Protein AF-A0A831T2L5-F1 (afdb_monomer_lite)

Secondary structure (DSSP, 8-state):
-----EEEEEE-SSS-EEEEEEEEETTEEEEEEEE--TTS--EEEEEEEESSHHHHHHHHHHHHHHTT---S------PPP-

Structure (mmCIF, N/CA/C/O backbone):
data_AF-A0A831T2L5-F1
#
_entry.id   AF-A0A831T2L5-F1
#
loop_
_atom_site.group_PDB
_atom_site.id
_atom_site.type_symbol
_atom_site.label_atom_id
_atom_site.label_alt_id
_atom_site.label_comp_id
_atom_site.label_asym_id
_atom_site.label_entity_id
_atom_site.label_seq_id
_atom_site.pdbx_PDB_ins_code
_atom_site.Cartn_x
_atom_site.Cartn_y
_atom_site.Cartn_z
_atom_site.occupancy
_atom_site.B_iso_or_equiv
_atom_site.auth_seq_id
_atom_site.auth_comp_id
_atom_site.auth_asym_id
_atom_site.auth_atom_id
_atom_site.pdbx_PDB_model_num
ATOM 1 N N . MET A 1 1 ? -26.893 0.199 2.582 1.00 35.56 1 MET A N 1
ATOM 2 C CA . MET A 1 1 ? -25.859 0.071 1.533 1.00 35.56 1 MET A CA 1
ATOM 3 C C . MET A 1 1 ? -24.531 0.495 2.150 1.00 35.56 1 MET A C 1
ATOM 5 O O . MET A 1 1 ? -24.380 1.668 2.456 1.00 35.56 1 MET A O 1
ATOM 9 N N . LEU A 1 2 ? -23.634 -0.447 2.472 1.00 36.09 2 LEU A N 1
ATOM 10 C CA . LEU A 1 2 ? -22.321 -0.119 3.047 1.00 36.09 2 LEU A CA 1
ATOM 11 C C . LEU A 1 2 ? -21.448 0.449 1.922 1.00 36.09 2 LEU A C 1
ATOM 13 O O . LEU A 1 2 ? -20.923 -0.306 1.107 1.00 36.09 2 LEU A O 1
ATOM 17 N N . ILE A 1 3 ? -21.328 1.772 1.844 1.00 46.97 3 ILE A N 1
ATOM 18 C CA . ILE A 1 3 ? -20.289 2.401 1.029 1.00 46.97 3 ILE A CA 1
ATOM 19 C C . ILE A 1 3 ? -18.978 2.132 1.773 1.00 46.97 3 ILE A C 1
ATOM 21 O O . ILE A 1 3 ? -18.643 2.834 2.724 1.00 46.97 3 I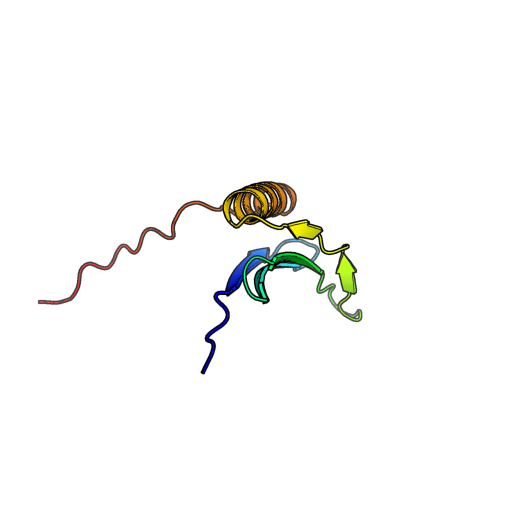LE A O 1
ATOM 25 N N . LEU A 1 4 ? -18.283 1.047 1.418 1.00 58.16 4 LEU A N 1
ATOM 26 C CA . LEU A 1 4 ? -16.944 0.779 1.937 1.00 58.16 4 LEU A CA 1
ATOM 27 C C . LEU A 1 4 ? -16.046 1.921 1.461 1.00 58.16 4 LEU A C 1
ATOM 29 O O . LEU A 1 4 ? -15.804 2.056 0.263 1.00 58.16 4 LEU A O 1
ATOM 33 N N . GLN A 1 5 ? -15.599 2.767 2.390 1.00 71.44 5 GLN A N 1
ATOM 34 C CA . GLN A 1 5 ? -14.675 3.847 2.069 1.00 71.44 5 GLN A CA 1
ATOM 35 C C . GLN A 1 5 ? -13.397 3.242 1.482 1.00 71.44 5 GLN A C 1
ATOM 37 O O . GLN A 1 5 ? -12.778 2.350 2.077 1.00 71.44 5 GLN A O 1
ATOM 42 N N . SER A 1 6 ? -13.026 3.719 0.296 1.00 82.56 6 SER A N 1
ATOM 43 C CA . SER A 1 6 ? -11.764 3.384 -0.344 1.00 82.56 6 SER A CA 1
ATOM 44 C C . SER A 1 6 ? -11.064 4.642 -0.821 1.00 82.56 6 SER A C 1
ATOM 46 O O . SER A 1 6 ? -11.669 5.462 -1.507 1.00 82.56 6 SER A O 1
ATOM 48 N N . GLU A 1 7 ? -9.782 4.748 -0.508 1.00 87.81 7 GLU A N 1
ATOM 49 C CA . GLU A 1 7 ? -8.878 5.747 -1.054 1.00 87.81 7 GLU A CA 1
ATOM 50 C C . GLU A 1 7 ? -7.981 5.072 -2.089 1.00 87.81 7 GLU A C 1
ATOM 52 O O . GLU A 1 7 ? -7.535 3.937 -1.907 1.00 87.81 7 GLU A O 1
ATOM 57 N N . THR A 1 8 ? -7.763 5.736 -3.218 1.00 88.75 8 THR A N 1
ATOM 58 C CA . THR A 1 8 ? -6.951 5.212 -4.316 1.00 88.75 8 THR A CA 1
ATOM 59 C C . THR A 1 8 ? -6.052 6.309 -4.845 1.00 88.75 8 THR A C 1
ATOM 61 O O . THR A 1 8 ? -6.508 7.426 -5.076 1.00 88.75 8 THR A O 1
ATOM 64 N N . LYS A 1 9 ? -4.784 5.974 -5.072 1.00 89.00 9 LYS A N 1
ATOM 65 C CA . LYS A 1 9 ? -3.815 6.862 -5.712 1.00 89.00 9 LYS A CA 1
ATOM 66 C C . LYS A 1 9 ? -3.074 6.109 -6.823 1.00 89.00 9 LYS A C 1
ATOM 68 O O . LYS A 1 9 ? -2.974 4.878 -6.791 1.00 89.00 9 LYS A O 1
ATOM 73 N N . PHE A 1 10 ? -2.596 6.848 -7.820 1.00 89.06 10 PHE A N 1
ATOM 74 C CA . PHE A 1 10 ? -1.961 6.310 -9.024 1.00 89.06 10 PHE A CA 1
ATOM 75 C C . PHE A 1 10 ? -0.547 6.868 -9.177 1.00 89.06 10 PHE A C 1
ATOM 77 O O . PHE A 1 10 ? -0.343 8.067 -9.009 1.00 89.06 10 PHE A O 1
ATOM 84 N N . ALA A 1 11 ? 0.402 6.007 -9.537 1.00 87.31 11 ALA A N 1
ATOM 85 C CA . ALA A 1 11 ? 1.745 6.389 -9.950 1.00 87.31 11 ALA A CA 1
ATOM 86 C C . ALA A 1 11 ? 1.902 6.108 -11.448 1.00 87.31 11 ALA A C 1
ATOM 88 O O . ALA A 1 11 ? 1.706 4.973 -11.879 1.00 87.31 11 ALA A O 1
ATOM 89 N N . ASN A 1 12 ? 2.299 7.113 -12.229 1.00 83.31 12 ASN A N 1
ATOM 90 C CA . ASN A 1 12 ? 2.459 7.009 -13.689 1.00 83.31 12 ASN A CA 1
ATOM 91 C C . ASN A 1 12 ? 3.920 6.761 -14.116 1.00 83.31 12 ASN A C 1
ATOM 93 O O . ASN A 1 12 ? 4.323 7.144 -15.211 1.00 83.31 12 ASN A O 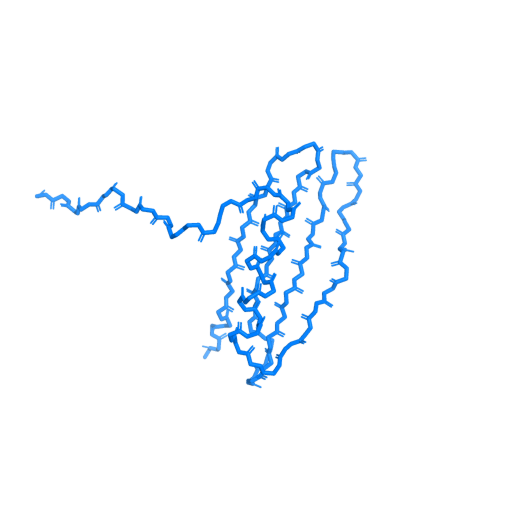1
ATOM 97 N N . GLY A 1 13 ? 4.739 6.177 -13.235 1.00 77.69 13 GLY A N 1
ATOM 98 C CA . GLY A 1 13 ? 6.149 5.891 -13.514 1.00 77.69 13 GLY A CA 1
ATOM 99 C C . GLY A 1 13 ? 6.357 4.766 -14.538 1.00 77.69 13 GLY A C 1
ATOM 100 O O . GLY A 1 13 ? 5.411 4.262 -15.137 1.00 77.69 13 GLY A O 1
ATOM 101 N N . ARG A 1 14 ? 7.614 4.317 -14.692 1.00 74.12 14 ARG A N 1
ATOM 102 C CA . ARG A 1 14 ? 8.019 3.231 -15.618 1.00 74.12 14 ARG A CA 1
ATOM 103 C C . ARG A 1 14 ? 7.139 1.977 -15.521 1.00 74.12 14 ARG A C 1
ATOM 105 O O . ARG A 1 14 ? 6.912 1.316 -16.528 1.00 74.12 14 ARG A O 1
ATOM 112 N N . TYR A 1 15 ? 6.657 1.670 -14.320 1.00 80.31 15 TYR A N 1
ATOM 113 C CA . TYR A 1 15 ? 5.610 0.683 -14.092 1.00 80.31 15 TYR A CA 1
ATOM 114 C C . TYR A 1 15 ? 4.406 1.396 -13.477 1.00 80.31 15 TYR A C 1
ATOM 116 O O . TYR A 1 15 ? 4.427 1.665 -12.269 1.00 80.31 15 TYR A O 1
ATOM 124 N N . PRO A 1 16 ? 3.377 1.726 -14.280 1.00 89.00 16 PRO A N 1
ATOM 125 C CA . PRO A 1 16 ? 2.158 2.316 -13.765 1.00 89.00 16 PRO A CA 1
ATOM 126 C C . PRO A 1 16 ? 1.612 1.476 -12.618 1.00 89.00 16 PRO A C 1
ATOM 128 O O . PRO A 1 16 ? 1.546 0.248 -12.695 1.00 89.00 16 PRO A O 1
ATOM 131 N N . SER A 1 17 ? 1.255 2.120 -11.518 1.00 90.00 17 SER A N 1
ATOM 132 C CA . SER A 1 17 ? 0.786 1.410 -10.337 1.00 90.00 17 SER A CA 1
ATOM 133 C C . SER A 1 17 ? -0.353 2.141 -9.660 1.00 90.00 17 SER A C 1
ATOM 135 O O . SER A 1 17 ? -0.541 3.347 -9.801 1.00 90.00 17 SER A O 1
ATOM 137 N N . ARG A 1 18 ? -1.167 1.368 -8.952 1.00 89.69 18 ARG A N 1
ATOM 138 C CA . ARG A 1 18 ? -2.314 1.851 -8.202 1.00 89.69 18 ARG A CA 1
ATOM 139 C C . ARG A 1 18 ? -2.222 1.315 -6.794 1.00 89.69 18 ARG A C 1
ATOM 141 O O . ARG A 1 18 ? -2.226 0.100 -6.600 1.00 89.69 18 ARG A O 1
ATOM 148 N N . ILE A 1 19 ? -2.210 2.209 -5.824 1.00 89.69 19 ILE A N 1
ATOM 149 C CA . ILE A 1 19 ? -2.332 1.851 -4.420 1.00 89.69 19 ILE A CA 1
ATOM 150 C C . ILE A 1 19 ? -3.757 2.114 -3.951 1.00 89.69 19 ILE A C 1
ATOM 152 O O . ILE A 1 19 ? -4.367 3.119 -4.312 1.00 89.69 19 ILE A O 1
ATOM 156 N N . VAL A 1 20 ? -4.296 1.190 -3.161 1.00 91.06 20 VAL A N 1
ATOM 157 C CA . VAL A 1 20 ? -5.652 1.274 -2.622 1.00 91.06 20 VAL A CA 1
ATOM 158 C C . VAL A 1 20 ? -5.612 1.029 -1.122 1.00 91.06 20 VAL A C 1
ATOM 160 O O . VAL A 1 20 ? -5.063 0.018 -0.687 1.00 91.06 20 VAL A O 1
ATOM 163 N N . LEU A 1 21 ? -6.248 1.906 -0.351 1.00 91.62 21 LEU A N 1
ATOM 164 C CA . LEU A 1 21 ? -6.684 1.670 1.022 1.00 91.62 21 LEU A CA 1
ATOM 165 C C . LEU A 1 21 ? -8.191 1.433 0.983 1.00 91.62 21 LEU A C 1
ATOM 167 O O . LEU A 1 21 ? -8.923 2.227 0.404 1.00 91.62 21 LEU A O 1
ATOM 171 N N . ARG A 1 22 ? -8.682 0.358 1.593 1.00 91.06 22 ARG A N 1
ATOM 172 C CA . ARG A 1 22 ? -10.123 0.094 1.677 1.00 91.06 22 ARG A CA 1
ATOM 173 C C . ARG A 1 22 ? -10.515 -0.489 3.017 1.00 91.06 22 ARG A C 1
ATOM 175 O O . ARG A 1 22 ? -9.767 -1.276 3.598 1.00 91.06 22 ARG A O 1
ATOM 182 N N . GLN A 1 23 ? -11.728 -0.191 3.456 1.00 90.62 23 GLN A N 1
ATOM 183 C CA . GLN A 1 23 ? -12.388 -1.007 4.464 1.00 90.62 23 GLN A CA 1
ATOM 184 C C . GLN A 1 23 ? -12.888 -2.307 3.815 1.00 90.62 23 GLN A C 1
ATOM 186 O O . GLN A 1 23 ? -13.462 -2.288 2.729 1.00 90.62 23 GLN A O 1
ATOM 191 N N . VAL A 1 24 ? -12.638 -3.451 4.450 1.00 88.62 24 VAL A N 1
ATOM 192 C CA . VAL A 1 24 ? -13.056 -4.779 3.962 1.00 88.62 24 VAL A CA 1
ATOM 193 C C . VAL A 1 24 ? -14.276 -5.274 4.733 1.00 88.62 24 VAL A C 1
ATOM 195 O O . VAL A 1 24 ? -15.198 -5.833 4.145 1.00 88.62 24 VAL A O 1
ATOM 198 N N . LYS A 1 25 ? -14.279 -5.071 6.054 1.00 86.75 25 LYS A N 1
ATOM 199 C CA . LYS A 1 25 ? -15.376 -5.381 6.983 1.00 86.75 25 LYS A CA 1
ATOM 200 C C . LYS A 1 25 ? -15.363 -4.360 8.124 1.00 86.75 25 LYS A C 1
ATOM 202 O O . LYS A 1 25 ? -14.454 -3.530 8.208 1.00 86.75 25 LYS A O 1
ATOM 207 N N . SER A 1 26 ? -16.345 -4.437 9.024 1.00 86.62 26 SER A N 1
ATOM 208 C CA . SER A 1 26 ? -16.300 -3.670 10.274 1.00 86.62 26 SER A CA 1
ATOM 209 C C . SER A 1 26 ? -14.964 -3.920 10.978 1.00 86.62 26 SER A C 1
ATOM 211 O O . SER A 1 26 ? -14.604 -5.070 11.216 1.00 86.62 26 SER A O 1
ATOM 213 N N . SER A 1 27 ? -14.218 -2.846 11.244 1.00 86.00 27 SER A N 1
ATOM 214 C CA . SER A 1 27 ? -12.903 -2.888 11.903 1.00 86.00 27 SER A CA 1
ATOM 215 C C . SER A 1 27 ? -11.808 -3.690 11.179 1.00 86.00 27 SER A C 1
ATOM 217 O O . SER A 1 27 ? -10.850 -4.120 11.814 1.00 86.00 27 SER A O 1
ATOM 219 N N . LEU A 1 28 ? -11.919 -3.893 9.861 1.00 91.31 28 LEU A N 1
ATOM 220 C CA . LEU A 1 28 ? -10.860 -4.502 9.055 1.00 91.31 28 LEU A CA 1
ATOM 221 C C . LEU A 1 28 ? -10.577 -3.654 7.820 1.00 91.31 28 LEU A C 1
ATOM 223 O O . LEU A 1 28 ? -11.462 -3.434 6.990 1.00 91.31 28 LEU A O 1
ATOM 227 N N . TYR A 1 29 ? -9.325 -3.244 7.679 1.00 92.75 29 TYR A N 1
ATOM 228 C CA . TYR A 1 29 ? -8.830 -2.414 6.588 1.00 92.75 29 TYR A CA 1
ATOM 229 C C . TYR A 1 29 ? -7.755 -3.166 5.818 1.00 92.75 29 TYR A C 1
ATOM 231 O O . TYR A 1 29 ? -7.047 -3.995 6.387 1.00 92.75 29 TYR A O 1
ATOM 239 N N . ALA A 1 30 ? -7.632 -2.882 4.528 1.00 92.31 30 ALA A N 1
ATOM 240 C CA . ALA A 1 30 ? -6.596 -3.459 3.691 1.00 92.31 30 ALA A CA 1
ATOM 241 C C . ALA A 1 30 ? -5.937 -2.400 2.818 1.00 92.31 30 ALA A C 1
ATOM 243 O O . ALA A 1 30 ? -6.628 -1.577 2.212 1.00 92.31 30 ALA A O 1
ATOM 244 N N . THR A 1 31 ? -4.617 -2.485 2.700 1.00 92.62 31 THR A N 1
ATOM 245 C CA . THR A 1 31 ? -3.841 -1.778 1.682 1.00 92.62 31 THR A CA 1
ATOM 246 C C . THR A 1 31 ? -3.321 -2.779 0.657 1.00 92.62 31 THR A C 1
ATOM 248 O O . THR A 1 31 ? -2.972 -3.903 1.010 1.00 92.62 31 THR A O 1
ATOM 251 N N . HIS A 1 32 ? -3.294 -2.417 -0.624 1.00 92.00 32 HIS A N 1
ATOM 252 C CA . HIS A 1 32 ? -2.651 -3.227 -1.663 1.00 92.00 32 HIS A CA 1
ATOM 253 C C . HIS A 1 32 ? -2.131 -2.352 -2.799 1.00 92.00 32 HIS A C 1
ATOM 255 O O . HIS A 1 32 ? -2.683 -1.282 -3.064 1.00 92.00 32 HIS A O 1
ATOM 261 N N . ILE A 1 33 ? -1.095 -2.834 -3.486 1.00 90.50 33 ILE A N 1
ATOM 262 C CA . ILE A 1 33 ? -0.545 -2.206 -4.688 1.00 90.50 33 ILE A CA 1
ATOM 263 C C . ILE A 1 33 ? -0.841 -3.118 -5.874 1.00 90.50 33 ILE A C 1
ATOM 265 O O . ILE A 1 33 ? -0.550 -4.313 -5.846 1.00 90.50 33 ILE A O 1
ATOM 269 N N . LYS A 1 34 ? -1.419 -2.552 -6.928 1.00 90.56 34 LYS A N 1
ATOM 270 C CA . LYS A 1 34 ? -1.582 -3.190 -8.231 1.00 90.56 34 LYS A CA 1
ATOM 271 C C . LYS A 1 34 ? -0.576 -2.568 -9.192 1.00 90.56 34 LYS A C 1
ATOM 273 O O . LYS A 1 34 ? -0.623 -1.360 -9.404 1.00 90.56 34 LYS A O 1
ATOM 278 N N . ILE A 1 35 ? 0.307 -3.378 -9.764 1.00 89.19 35 ILE A N 1
ATOM 279 C CA . ILE A 1 35 ? 1.217 -2.968 -10.835 1.00 89.19 35 ILE A CA 1
ATOM 280 C C . ILE A 1 35 ? 0.544 -3.266 -12.175 1.00 89.19 35 ILE A C 1
ATOM 282 O O . ILE A 1 35 ? -0.102 -4.301 -12.335 1.00 89.19 35 ILE A O 1
ATOM 286 N N . MET A 1 36 ? 0.666 -2.339 -13.118 1.00 88.81 36 MET A N 1
ATOM 287 C CA . MET A 1 36 ? 0.073 -2.377 -14.454 1.00 88.81 36 MET A CA 1
ATOM 288 C C . MET A 1 36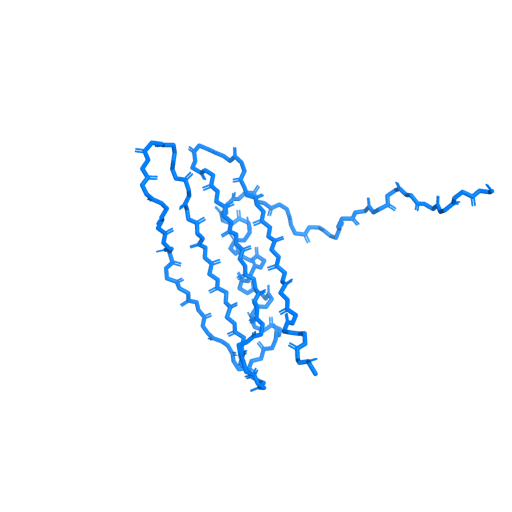 ? 1.197 -2.160 -15.476 1.00 88.81 36 MET A C 1
ATOM 290 O O . MET A 1 36 ? 1.363 -1.042 -15.966 1.00 88.81 36 MET A O 1
ATOM 294 N N . PRO A 1 37 ? 2.035 -3.178 -15.741 1.00 84.44 37 PRO A N 1
ATOM 295 C CA . PRO A 1 37 ? 3.100 -3.042 -16.723 1.00 84.44 37 PRO A CA 1
ATOM 296 C C . PRO A 1 37 ? 2.508 -2.825 -18.123 1.00 84.44 37 PRO A C 1
ATOM 298 O O . PRO A 1 37 ? 1.429 -3.349 -18.411 1.00 84.44 37 PRO A O 1
ATOM 301 N N . PRO A 1 38 ? 3.204 -2.095 -19.007 1.00 81.50 38 PRO A N 1
ATOM 302 C CA . PRO A 1 38 ? 2.855 -2.108 -20.419 1.00 81.50 38 PRO A CA 1
ATOM 303 C C . PRO A 1 38 ? 3.027 -3.533 -20.960 1.00 81.50 38 PRO A C 1
ATOM 305 O O . PRO A 1 38 ? 3.995 -4.214 -20.619 1.00 81.50 38 PRO A O 1
ATOM 308 N N . ASP A 1 39 ? 2.070 -3.981 -21.770 1.00 86.56 39 ASP A N 1
ATOM 309 C CA . ASP A 1 39 ? 2.123 -5.251 -22.511 1.00 86.56 39 ASP A CA 1
ATOM 310 C C . ASP A 1 39 ? 2.183 -6.533 -21.659 1.00 86.56 39 ASP A C 1
ATOM 312 O O . ASP A 1 39 ? 2.482 -7.612 -22.171 1.00 86.56 39 ASP A O 1
ATOM 316 N N . ALA A 1 40 ? 1.867 -6.448 -20.365 1.00 84.69 40 ALA A N 1
ATOM 317 C CA . ALA A 1 40 ? 1.753 -7.610 -19.492 1.00 84.69 40 ALA A CA 1
ATOM 318 C C . ALA A 1 40 ? 0.505 -7.529 -18.613 1.00 84.69 40 ALA A C 1
ATOM 320 O O . ALA A 1 40 ? -0.040 -6.455 -18.349 1.00 84.69 40 ALA A O 1
ATOM 321 N N . GLU A 1 41 ? 0.070 -8.687 -18.122 1.00 87.12 41 GLU A N 1
ATOM 322 C CA . GLU A 1 41 ? -1.077 -8.742 -17.227 1.00 87.12 41 GLU A CA 1
ATOM 323 C C . GLU A 1 41 ? -0.786 -8.033 -15.896 1.00 87.12 41 GLU A C 1
ATOM 325 O O . GLU A 1 41 ? 0.290 -8.213 -15.308 1.00 87.12 41 GLU A O 1
ATOM 330 N N . PRO A 1 42 ? -1.737 -7.239 -15.372 1.00 86.31 42 PRO A N 1
ATOM 331 C CA . PRO A 1 42 ? -1.569 -6.603 -14.083 1.00 86.31 42 PRO A CA 1
ATOM 332 C C . PRO A 1 42 ? -1.425 -7.631 -12.964 1.00 86.31 42 PRO A C 1
ATOM 334 O O . PRO A 1 42 ? -2.177 -8.603 -12.885 1.00 86.31 42 PRO A O 1
ATOM 337 N N . TYR A 1 43 ? -0.542 -7.347 -12.015 1.00 85.56 43 TYR A N 1
ATOM 338 C CA . TYR A 1 43 ? -0.343 -8.194 -10.845 1.00 85.56 43 TYR A CA 1
ATOM 339 C C . TYR A 1 43 ? -0.383 -7.381 -9.555 1.00 85.56 43 TYR A C 1
ATOM 341 O O . TYR A 1 43 ? -0.178 -6.164 -9.531 1.00 85.56 43 TYR A O 1
ATOM 349 N N . PHE A 1 44 ? -0.693 -8.067 -8.461 1.00 82.94 44 PHE A N 1
ATOM 350 C CA . PHE A 1 44 ? -0.763 -7.465 -7.138 1.00 82.94 44 PHE A CA 1
ATOM 351 C C . PHE A 1 44 ? 0.536 -7.715 -6.388 1.00 82.94 44 PHE A C 1
ATOM 353 O O . PHE A 1 44 ? 1.024 -8.842 -6.331 1.00 82.94 44 PHE A O 1
ATOM 360 N N . ILE A 1 45 ? 1.054 -6.671 -5.755 1.00 77.31 45 ILE A N 1
ATOM 361 C CA . ILE A 1 45 ? 2.034 -6.828 -4.690 1.00 77.31 45 ILE A CA 1
ATOM 362 C C . ILE A 1 45 ? 1.241 -6.979 -3.390 1.00 77.31 45 ILE A C 1
ATOM 364 O O . ILE A 1 45 ? 0.331 -6.188 -3.126 1.00 77.31 45 ILE A O 1
ATOM 368 N N . LEU A 1 46 ? 1.573 -8.041 -2.643 1.00 68.56 46 LEU A N 1
ATOM 369 C CA . LEU A 1 46 ? 1.040 -8.454 -1.335 1.00 68.56 46 LEU A CA 1
ATOM 370 C C . LEU A 1 46 ? 0.267 -7.354 -0.592 1.00 68.56 46 LEU A C 1
ATOM 372 O O . LEU A 1 46 ? 0.820 -6.313 -0.239 1.00 68.56 46 LEU A O 1
ATOM 376 N N . GLY A 1 47 ? -1.012 -7.619 -0.322 1.00 87.06 47 GLY A N 1
ATOM 377 C CA . GLY A 1 47 ? -1.836 -6.744 0.503 1.00 87.06 47 GLY A CA 1
ATOM 378 C C . GLY A 1 47 ? -1.534 -6.904 1.993 1.00 87.06 47 GLY A C 1
ATOM 379 O O . GLY A 1 47 ? -1.225 -8.002 2.458 1.00 87.06 47 GLY A O 1
ATOM 380 N N . CYS A 1 48 ? -1.658 -5.818 2.751 1.00 92.94 48 CYS A N 1
ATOM 381 C CA . CYS A 1 48 ? -1.589 -5.835 4.211 1.00 92.94 48 CYS A CA 1
ATOM 382 C C . CYS A 1 48 ? -2.986 -5.626 4.802 1.00 92.94 48 CYS A C 1
ATOM 384 O O . CYS A 1 48 ? -3.776 -4.855 4.259 1.00 92.94 48 CYS A O 1
ATOM 386 N N . TYR A 1 49 ? -3.273 -6.288 5.924 1.00 94.12 49 TYR A N 1
ATOM 387 C CA . TYR A 1 49 ? -4.521 -6.136 6.670 1.00 94.12 49 TYR A CA 1
ATOM 388 C C . TYR A 1 49 ? -4.261 -5.487 8.026 1.00 94.12 49 TYR A C 1
ATOM 390 O O . TYR A 1 49 ? -3.266 -5.791 8.679 1.00 94.12 49 TYR A O 1
ATOM 398 N N . PHE A 1 50 ? -5.185 -4.631 8.458 1.00 94.38 50 PHE A N 1
ATOM 399 C CA . PHE A 1 50 ? -5.084 -3.872 9.702 1.00 94.38 50 PHE A CA 1
ATOM 400 C C . PHE A 1 50 ? -6.417 -3.875 10.441 1.00 94.38 50 PHE A C 1
ATOM 402 O O . PHE A 1 50 ? -7.476 -3.730 9.826 1.00 94.38 50 PHE A O 1
ATOM 409 N N . SER A 1 51 ? -6.367 -3.985 11.767 1.00 94.50 51 SER A N 1
ATOM 410 C CA . SER A 1 51 ? -7.546 -3.862 12.634 1.00 94.50 51 SER A CA 1
ATOM 411 C C . SER A 1 51 ? -7.894 -2.404 12.965 1.00 94.50 51 SER A C 1
ATOM 413 O O . SER A 1 51 ? -9.003 -2.115 13.413 1.00 94.50 51 SER A O 1
ATOM 415 N N . LYS A 1 52 ? -6.972 -1.461 12.713 1.00 92.88 52 LYS A N 1
ATOM 416 C CA . LYS A 1 52 ? -7.164 -0.020 12.930 1.00 92.88 52 LYS A CA 1
ATOM 417 C C . LYS A 1 52 ? -6.968 0.772 11.642 1.00 92.88 52 LYS A C 1
ATOM 419 O O . LYS A 1 52 ? -6.028 0.527 10.887 1.00 92.88 52 LYS A O 1
ATOM 424 N N . LEU A 1 53 ? -7.824 1.775 11.433 1.00 90.50 53 LEU A N 1
ATOM 425 C CA . LEU A 1 53 ? -7.761 2.653 10.261 1.00 90.50 53 LEU A CA 1
ATOM 426 C C . LEU A 1 53 ? -6.441 3.432 10.199 1.00 90.50 53 LEU A C 1
ATOM 428 O O . LEU A 1 53 ? -5.856 3.557 9.130 1.00 90.50 53 LEU A O 1
ATOM 432 N N . GLU A 1 54 ? -5.950 3.928 11.335 1.00 91.88 54 GLU A N 1
ATOM 433 C CA . GLU A 1 54 ? -4.735 4.751 11.369 1.00 91.88 54 GLU A CA 1
ATOM 434 C C . GLU A 1 54 ? -3.468 3.964 11.007 1.00 91.88 54 GLU A C 1
ATOM 436 O O . GLU A 1 54 ? -2.597 4.486 10.314 1.00 91.88 54 GLU A O 1
ATOM 441 N N . GLU A 1 55 ? -3.397 2.682 11.375 1.00 94.69 55 GLU A N 1
ATOM 442 C CA . GLU A 1 55 ? -2.312 1.785 10.953 1.00 94.69 55 GLU A CA 1
ATOM 443 C C . GLU A 1 55 ? -2.372 1.533 9.436 1.00 94.69 55 GLU A C 1
ATOM 445 O O . GLU A 1 55 ? -1.350 1.585 8.747 1.00 94.69 55 GLU A O 1
ATOM 450 N N . ALA A 1 56 ? -3.582 1.360 8.893 1.00 93.06 56 ALA A N 1
ATOM 451 C CA . ALA A 1 56 ? -3.795 1.210 7.458 1.00 93.06 56 ALA A CA 1
ATOM 452 C C . ALA A 1 56 ? -3.421 2.482 6.674 1.00 93.06 56 ALA A C 1
ATOM 454 O O . ALA A 1 56 ? -2.755 2.389 5.644 1.00 93.06 56 ALA A O 1
ATOM 455 N N . LYS A 1 57 ? -3.781 3.671 7.178 1.00 92.38 57 LYS A N 1
ATOM 456 C CA . LYS A 1 57 ? -3.384 4.968 6.600 1.00 92.38 57 LYS A CA 1
ATOM 457 C C . LYS A 1 57 ? -1.874 5.183 6.653 1.00 92.38 57 LYS A C 1
ATOM 459 O O . LYS A 1 57 ? -1.296 5.659 5.681 1.00 92.38 57 LYS A O 1
ATOM 464 N N . ALA A 1 58 ? -1.222 4.829 7.762 1.00 93.50 58 ALA A N 1
ATOM 465 C CA . ALA A 1 58 ? 0.231 4.933 7.885 1.00 93.50 58 ALA A CA 1
ATOM 466 C C . ALA A 1 58 ? 0.944 4.034 6.865 1.00 93.50 58 ALA A C 1
ATOM 468 O O . ALA A 1 58 ? 1.871 4.480 6.191 1.00 93.50 58 ALA A O 1
ATOM 469 N N . ASN A 1 59 ? 0.467 2.796 6.691 1.00 92.88 59 ASN A N 1
ATOM 470 C CA . ASN A 1 59 ? 0.973 1.911 5.648 1.00 92.88 59 ASN A CA 1
ATOM 471 C C . ASN A 1 59 ? 0.724 2.483 4.247 1.00 92.88 59 ASN A C 1
ATOM 473 O O . ASN A 1 59 ? 1.644 2.509 3.438 1.00 92.88 59 ASN A O 1
ATOM 477 N N . PHE A 1 60 ? -0.486 2.977 3.977 1.00 91.69 60 PHE A N 1
ATOM 478 C CA . PHE A 1 60 ? -0.841 3.576 2.693 1.00 91.69 60 PHE A CA 1
ATOM 479 C C . PHE A 1 60 ? 0.082 4.746 2.328 1.00 91.69 60 PHE A C 1
ATOM 481 O O . PHE A 1 60 ? 0.625 4.754 1.226 1.00 91.69 60 PHE A O 1
ATOM 488 N N . ARG A 1 61 ? 0.339 5.672 3.263 1.00 91.00 61 ARG A N 1
ATOM 489 C CA . ARG A 1 61 ? 1.266 6.798 3.057 1.00 91.00 61 ARG A CA 1
ATOM 490 C C . ARG A 1 61 ? 2.682 6.341 2.737 1.00 91.00 61 ARG A C 1
ATOM 492 O O . ARG A 1 61 ? 3.215 6.712 1.698 1.00 91.00 61 ARG A O 1
ATOM 499 N N . LYS A 1 62 ? 3.236 5.443 3.557 1.00 91.12 62 LYS A N 1
ATOM 500 C CA . LYS A 1 62 ? 4.565 4.864 3.317 1.00 91.12 62 LYS A CA 1
ATOM 501 C C . LYS A 1 62 ? 4.669 4.237 1.922 1.00 91.12 62 LYS A C 1
ATOM 503 O O . LYS A 1 62 ? 5.648 4.428 1.214 1.00 91.12 62 LYS A O 1
ATOM 508 N N . ARG A 1 63 ? 3.651 3.478 1.514 1.00 88.75 63 ARG A N 1
ATOM 509 C CA . ARG A 1 63 ? 3.624 2.829 0.199 1.00 88.75 63 ARG A CA 1
ATOM 510 C C . ARG A 1 63 ? 3.466 3.825 -0.949 1.00 88.75 63 ARG A C 1
ATOM 512 O O . ARG A 1 63 ? 4.022 3.570 -2.007 1.00 88.75 63 ARG A O 1
ATOM 519 N N . CYS A 1 64 ? 2.739 4.926 -0.756 1.00 88.81 64 CYS A N 1
ATOM 520 C CA . CYS A 1 64 ? 2.679 6.017 -1.731 1.00 88.81 64 CYS A CA 1
ATOM 521 C C . CYS A 1 64 ? 4.066 6.637 -1.943 1.00 88.81 64 CYS A C 1
ATOM 523 O O . CYS A 1 64 ? 4.486 6.783 -3.086 1.00 88.81 64 CYS A O 1
ATOM 525 N N . GLU A 1 65 ? 4.809 6.906 -0.865 1.00 88.19 65 GLU A N 1
ATOM 526 C CA . GLU A 1 65 ? 6.190 7.404 -0.939 1.00 88.19 65 GLU A CA 1
ATOM 527 C C . GLU A 1 65 ? 7.109 6.424 -1.690 1.00 88.19 65 GLU A C 1
ATOM 529 O O . GLU A 1 65 ? 7.837 6.835 -2.592 1.00 88.19 65 GLU A O 1
ATOM 534 N N . GLU A 1 66 ? 7.020 5.119 -1.394 1.00 85.94 66 GLU A N 1
ATOM 535 C CA . GLU A 1 66 ? 7.798 4.067 -2.077 1.00 85.94 66 GLU A CA 1
ATOM 536 C C . GLU A 1 66 ? 7.555 4.022 -3.598 1.00 85.94 66 GLU A C 1
ATOM 538 O O . GLU A 1 66 ? 8.465 3.673 -4.351 1.00 85.94 66 GLU A O 1
ATOM 543 N N . ILE A 1 67 ? 6.347 4.370 -4.059 1.00 84.88 67 ILE A N 1
ATOM 544 C CA . ILE A 1 67 ? 5.991 4.403 -5.489 1.00 84.88 67 ILE A CA 1
ATOM 545 C C . ILE A 1 67 ? 6.046 5.815 -6.096 1.00 84.88 67 ILE A C 1
ATOM 547 O O . ILE A 1 67 ? 5.648 5.997 -7.247 1.00 84.88 67 ILE A O 1
ATOM 551 N N . GLY A 1 68 ? 6.542 6.811 -5.354 1.00 85.06 68 GLY A N 1
ATOM 552 C CA . GLY A 1 68 ? 6.714 8.184 -5.836 1.00 85.06 68 GLY A CA 1
ATOM 553 C C . GLY A 1 68 ? 5.409 8.966 -6.009 1.00 85.06 68 GLY A C 1
ATOM 554 O O . GLY A 1 68 ? 5.318 9.827 -6.881 1.00 85.06 68 GLY A O 1
ATOM 555 N N . VAL A 1 69 ? 4.388 8.663 -5.207 1.00 83.44 69 VAL A N 1
ATOM 556 C CA . VAL A 1 69 ? 3.101 9.366 -5.202 1.00 83.44 69 VAL A CA 1
ATOM 557 C C . VAL A 1 69 ? 3.001 10.233 -3.957 1.00 83.44 69 VAL A C 1
ATOM 559 O O . VAL A 1 69 ? 3.120 9.739 -2.838 1.00 83.44 69 VAL A O 1
ATOM 562 N N . SER A 1 70 ? 2.751 11.529 -4.149 1.00 73.25 70 SER A N 1
ATOM 563 C CA . SER A 1 70 ? 2.496 12.437 -3.031 1.00 73.25 70 SER A CA 1
ATOM 564 C C . SER A 1 70 ? 1.173 12.091 -2.344 1.00 73.25 70 SER A C 1
ATOM 566 O O . SER A 1 70 ? 0.156 11.858 -3.002 1.00 73.25 70 SER A O 1
ATOM 568 N N . THR A 1 71 ? 1.191 12.076 -1.011 1.00 65.06 71 THR A N 1
ATOM 569 C CA . THR A 1 71 ? -0.011 11.976 -0.169 1.00 65.06 71 THR A CA 1
ATOM 570 C C . THR A 1 71 ? -0.415 13.306 0.443 1.00 65.06 71 THR A C 1
ATOM 572 O O . THR A 1 71 ? -1.175 13.314 1.413 1.00 65.06 71 THR A O 1
ATOM 575 N N . GLU A 1 72 ? 0.108 14.425 -0.065 1.00 59.72 72 GLU A N 1
ATOM 576 C CA . GLU A 1 72 ? -0.452 15.720 0.303 1.00 59.72 72 GLU A CA 1
ATOM 577 C C . GLU A 1 72 ? -1.957 15.721 -0.013 1.00 59.72 72 GLU A C 1
ATOM 579 O O . GLU A 1 72 ? -2.380 15.127 -1.015 1.00 59.72 72 GLU A O 1
ATOM 584 N N . PRO A 1 73 ? -2.793 16.312 0.858 1.00 47.38 73 PRO A N 1
ATOM 585 C CA . PRO A 1 73 ? -4.195 16.502 0.532 1.00 47.38 73 PRO A CA 1
ATOM 586 C C . PRO A 1 73 ? -4.244 17.290 -0.772 1.00 47.38 73 PRO A C 1
ATOM 588 O O . PRO A 1 73 ? -3.569 18.312 -0.883 1.00 47.38 73 PRO A O 1
ATOM 591 N N . ASP A 1 74 ? -5.002 16.803 -1.757 1.00 43.47 74 ASP A N 1
ATOM 592 C CA . ASP A 1 74 ? -5.234 17.544 -2.991 1.00 43.47 74 ASP A CA 1
ATOM 593 C C . ASP A 1 74 ? -5.700 18.953 -2.586 1.00 43.47 74 ASP A C 1
ATOM 595 O O . ASP A 1 74 ? -6.799 19.125 -2.053 1.00 43.47 74 ASP A O 1
ATOM 599 N N . VAL A 1 75 ? -4.838 19.964 -2.745 1.00 39.56 75 VAL A N 1
ATOM 600 C CA . VAL A 1 75 ? -5.228 21.356 -2.545 1.00 39.56 75 VAL A CA 1
ATOM 601 C C . VAL A 1 75 ? -6.194 21.657 -3.677 1.00 39.56 75 VAL A C 1
ATOM 603 O O . VAL A 1 75 ? -5.790 21.926 -4.807 1.00 39.56 75 VAL A O 1
ATOM 606 N N . ILE A 1 76 ? -7.490 21.568 -3.387 1.00 39.59 76 ILE A N 1
ATOM 607 C CA . ILE A 1 76 ? -8.537 22.084 -4.261 1.00 39.59 76 ILE A CA 1
ATOM 608 C C . ILE A 1 76 ? -8.385 23.611 -4.247 1.00 39.59 76 ILE A C 1
ATOM 610 O O . ILE A 1 76 ? -9.006 24.309 -3.446 1.00 39.59 76 ILE A O 1
ATOM 614 N N . PHE A 1 77 ? -7.534 24.153 -5.123 1.00 35.12 77 PHE A N 1
ATOM 615 C CA . PHE A 1 77 ? -7.685 25.534 -5.569 1.00 35.12 77 PHE A CA 1
ATOM 616 C C . PHE A 1 77 ? -8.957 25.582 -6.407 1.00 35.12 77 PHE A C 1
ATOM 618 O O . PHE A 1 77 ? -8.973 25.248 -7.587 1.00 35.12 77 PHE A O 1
ATOM 625 N N . GLY A 1 78 ? -10.052 25.919 -5.742 1.00 34.28 78 GLY A N 1
ATOM 626 C CA . GLY A 1 78 ? -11.375 25.946 -6.340 1.00 34.28 78 GLY A CA 1
ATOM 627 C C . GLY A 1 78 ? -12.411 26.280 -5.289 1.00 34.28 78 GLY A C 1
ATOM 628 O O . GLY A 1 78 ? -13.331 25.505 -5.049 1.00 34.28 78 GLY A O 1
ATOM 629 N N . GLN A 1 79 ? -12.229 27.423 -4.623 1.00 37.50 79 GLN A N 1
ATOM 630 C CA . GLN A 1 79 ? -13.363 28.098 -4.010 1.00 37.50 79 GLN A CA 1
ATOM 631 C C . GLN A 1 79 ? -14.411 28.332 -5.099 1.00 37.50 79 GLN A C 1
ATOM 633 O O . GLN A 1 79 ? -14.091 28.745 -6.214 1.00 37.50 79 GLN A O 1
ATOM 638 N N . ASN A 1 80 ? -15.641 27.972 -4.754 1.00 38.31 80 ASN A N 1
ATOM 639 C CA . ASN A 1 80 ? -16.811 28.048 -5.604 1.00 38.31 80 ASN A CA 1
ATOM 640 C C . ASN A 1 80 ? -16.989 29.431 -6.237 1.00 38.31 80 ASN A C 1
ATOM 642 O O . ASN A 1 80 ? -16.651 30.461 -5.655 1.00 38.31 80 ASN A O 1
ATOM 646 N N . ALA A 1 81 ? -17.565 29.375 -7.432 1.00 38.41 81 ALA A N 1
ATOM 647 C CA . ALA A 1 81 ? -18.071 30.478 -8.220 1.00 38.41 81 ALA A CA 1
ATOM 648 C C . ALA A 1 81 ? -18.927 31.463 -7.400 1.00 38.41 81 ALA A C 1
ATOM 650 O O . ALA A 1 81 ? -19.699 31.049 -6.531 1.00 38.41 81 ALA A O 1
ATOM 651 N N . ASN A 1 82 ? -18.789 32.749 -7.738 1.00 39.25 82 ASN A N 1
ATOM 652 C CA . ASN A 1 82 ? -19.868 33.731 -7.601 1.00 39.25 82 ASN A CA 1
ATOM 653 C C . ASN A 1 82 ? -21.032 33.363 -8.526 1.00 39.25 82 ASN A C 1
ATOM 655 O O . ASN A 1 82 ? -20.746 32.856 -9.637 1.00 39.25 82 ASN A O 1
#

Foldseek 3Di:
DPPWDKDKDWFPPQWTKMWMWTDPDQQKIKIWMWTHHPPDDIDIDDMDMGSDPVVSVVVSCVVCVVRVHDPDDPPPPQDDDD

pLDDT: mean 79.01, std 18.69, range [34.28, 94.69]

Radius of gyration: 14.7 Å; chains: 1; bounding box: 34×42×35 Å

Sequence (82 aa):
MLILQSETKFANGRYPSRIVLRQVKSSLYATHIKIMPPDAEPYFILGCYFSKLEEAKANFRKRCEEIGVSTEPDVIFGQNAN

=== Feature glossary ===
Legend for the data blocks above and below:

— What the protein is —

The amino-acid sequence is the protein's primary structure: the linear order of residues from the N-terminus to the C-terminus, written in one-letter code. Everything else here — the 3D coordinates, the secondary structure, the domain annotations — is ultimately a consequence of this string.

Database cross-references. InterPro integrates a dozen domain/family signature databases into unified entries with residue-range hits. GO terms attach function/process/location labels with evidence codes. CATH codes position the fold in a four-level structural taxonomy. Organism is the NCBI-taxonomy species name.

— Where its atoms are —

The mmCIF block holds the 3D Cartesian coordinates of each backbone atom (N, Cα, C, O) in ångströms. mmCIF is the PDB's canonical archive format — a tagged-loop text representation of the atomic model.

The six renders are orthographic views along the three Cartesian axes in both directions. Representation (cartoon, sticks, or surface) and color scheme (sequence-rainbow or by-chain) vary across proteins so the training set covers all the common visualization conventions.

— Local backbone conformation —

Secondary structure is the local, repeating backbone conformation. DSSP classifies it into eight states by reading the hydrogen-bond network: three helix types (H, G, I), two β types (E, B), two non-regular types (T, S), and unstructured coil (-).

SS3 is a coarse helix/strand/coil call (letters a/b/c) made by the P-SEA algorithm from inter-Cα distances and dihedrals. It is less detailed than DSSP but needs only Cα positions.

Backbone dihedral angles. Every residue except chain termini has a φ (preceding-C → N → Cα → C) and a ψ (N → Cα → C → next-N). They are reported in degrees following the IUPAC sign convention. Secondary structure is essentially a statement about which (φ, ψ) basin each residue occupies.

— Global shape and packing —

The geometric summary reports three shape descriptors. Rg (radius of gyration) measures how spread out the Cα atoms are about their ce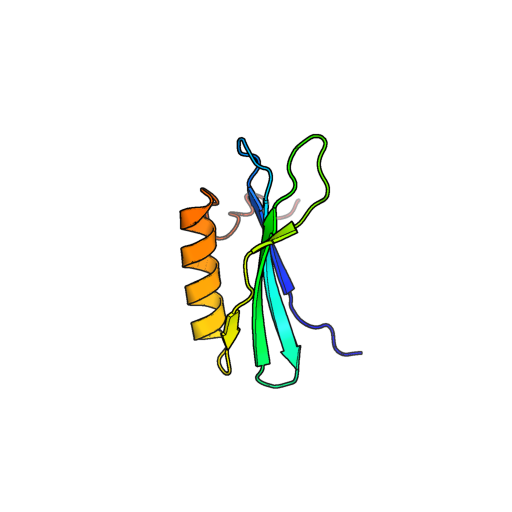ntre of mass; compact globular proteins have small Rg, elongated or unfolded ones large. Cα contacts (<8 Å, |i−j|>4) count long-range residue pairs in spatial proximity — high for tightly packed folds, near zero for rods or random coil. The bounding-box extents give the protein's footprint along x, y, z in Å.

Solvent accessibility: the surface area of each residue that a 1.4 Å water probe can touch, in Å². When only backbone atoms are present the absolute values are lower than full-atom SASA (side chains contribute most of the area) and are flagged as backbone-only.

Plot images: a contact map (which residues are close in 3D, as an N×N binary image), a Ramachandran scatter (backbone torsion angles, revealing secondary-structure composition at a glance), and — for AlphaFold structures — a PAE heatmap (pairwise prediction confidence).

— Structural neighborhood —

Foldseek's 3Di representation compresses backbone geometry into a per-residue letter drawn from a learned twenty-state alphabet. It captures the tertiary interaction pattern around each residue — which residues are packed against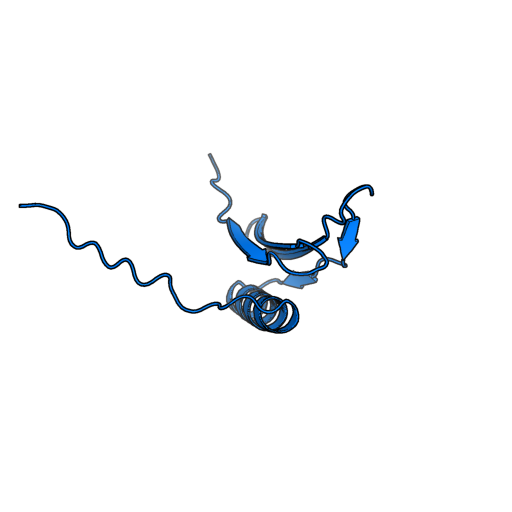 it in space, regardless of where they are in sequence.

Structural nearest neighbors (via Foldseek easy-search vs the PDB). Reported per hit: target PDB id, E-value, and alignment TM-score. A TM-score above ~0.5 is the conventional threshold for 'same fold'.

— Confidence and disorder —

pLDDT (predicted Local Distance Difference Test) is AlphaFold's per-residue confidence score, ranging from 0 to 100. Values above 90 indicate high confidence (typically well-packed cores); 70–90 is confident; 50–70 low confidence; below 50 usually means the region is disordered or the prediction is unreliable there. AlphaFold stores pLDDT in the mmCIF B-factor column.

For ex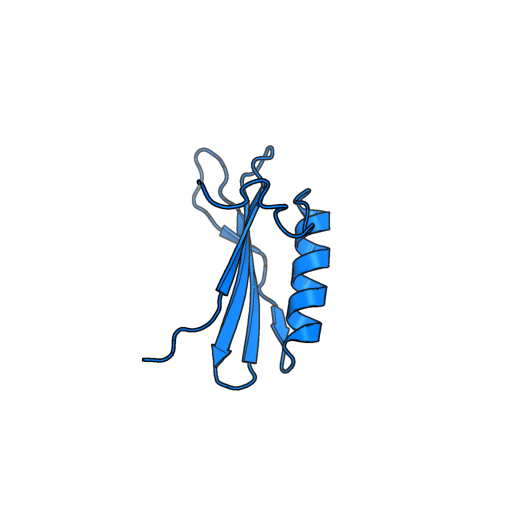perimental (PDB) structures, the B-factor (temperature factor) quantifies the positional spread of each atom in the crystal — a combination of thermal vibration and static disorder — in units of Å². High B-factors mark flexible loops or poorly resolved regions; low B-factors mark the rigid, well-ordered core.

Predicted Aligned Error (PAE) is an AlphaFold confidence matrix: entry (i, j) is the expected error in the position of residue j, in ångströms, when the prediction is superimposed on the true structure at residue i. Low PAE within a block of residues means that block is internally rigid and well-predicted; high PAE between two blocks means their relative placement is uncertain even if each block individually is confident.